Protein AF-A0A2L1S4Q4-F1 (afdb_monomer)

pLDDT: mean 89.6, std 11.22, range [55.28, 97.81]

Secondary structure (DSSP, 8-state):
--HHHHHHHHHHHHHHHHHHHHHTS-HHHHHHTT--GGGHHHHHHH---TTS--

Structure (mmCIF, N/CA/C/O backbone):
data_AF-A0A2L1S4Q4-F1
#
_entry.id   AF-A0A2L1S4Q4-F1
#
loop_
_atom_site.group_PDB
_atom_site.id
_atom_site.type_symbol
_atom_site.label_atom_id
_atom_site.label_alt_id
_atom_site.label_comp_id
_atom_site.label_asym_id
_atom_site.label_entity_id
_atom_site.label_seq_id
_atom_site.pdbx_PDB_ins_code
_atom_site.Cartn_x
_atom_site.Cartn_y
_atom_site.Cartn_z
_atom_site.occupancy
_atom_site.B_iso_or_equiv
_atom_site.auth_seq_id
_atom_site.auth_comp_id
_atom_site.auth_asym_id
_atom_site.auth_atom_id
_atom_site.pdbx_PDB_model_num
ATOM 1 N N . MET A 1 1 ? 22.909 -7.733 -21.355 1.00 64.00 1 MET A N 1
ATOM 2 C CA . MET A 1 1 ? 21.649 -7.852 -22.123 1.00 64.00 1 MET A CA 1
ATOM 3 C C . MET A 1 1 ? 20.619 -8.681 -21.337 1.00 64.00 1 MET A C 1
ATOM 5 O O . MET A 1 1 ? 20.315 -9.781 -21.742 1.00 64.00 1 MET A O 1
ATOM 9 N N . PHE A 1 2 ? 20.112 -8.179 -20.197 1.00 73.62 2 PHE A N 1
ATOM 10 C CA . PHE A 1 2 ? 18.958 -8.737 -19.438 1.00 73.62 2 PHE A CA 1
ATOM 11 C C . PHE A 1 2 ? 18.246 -7.660 -18.587 1.00 73.62 2 PHE A C 1
ATOM 13 O O . PHE A 1 2 ? 17.360 -7.959 -17.787 1.00 73.62 2 PHE A O 1
ATOM 20 N N . GLU A 1 3 ? 18.640 -6.395 -18.753 1.00 77.69 3 GLU A N 1
ATOM 21 C CA . GLU A 1 3 ? 18.215 -5.270 -17.915 1.00 77.69 3 GLU A CA 1
ATOM 22 C C . GLU A 1 3 ? 16.688 -5.098 -17.831 1.00 77.69 3 GLU A C 1
ATOM 24 O O . GLU A 1 3 ? 16.190 -4.941 -16.718 1.00 77.69 3 GLU A O 1
ATOM 29 N N . PRO A 1 4 ? 15.904 -5.235 -18.920 1.00 81.44 4 PRO A N 1
ATOM 30 C CA . PRO A 1 4 ? 14.448 -5.104 -18.829 1.00 81.44 4 PRO A CA 1
ATOM 31 C C . PRO A 1 4 ? 13.797 -6.179 -17.945 1.00 81.44 4 PRO A C 1
ATOM 33 O O . PRO A 1 4 ? 12.898 -5.890 -17.158 1.00 81.44 4 PRO A O 1
ATOM 36 N N . VAL A 1 5 ? 14.274 -7.426 -18.035 1.00 86.50 5 VAL A N 1
ATOM 37 C CA . VAL A 1 5 ? 13.745 -8.548 -17.241 1.00 86.50 5 VAL A CA 1
ATOM 38 C C . VAL A 1 5 ? 14.130 -8.384 -15.774 1.00 86.50 5 VAL A C 1
ATOM 40 O O . VAL A 1 5 ? 13.284 -8.538 -14.894 1.00 86.50 5 VAL A O 1
ATOM 43 N N . ARG A 1 6 ? 15.385 -8.005 -15.505 1.00 88.25 6 ARG A N 1
ATOM 44 C CA . ARG A 1 6 ? 15.871 -7.742 -14.146 1.00 88.25 6 ARG A CA 1
ATOM 45 C C . ARG A 1 6 ? 15.091 -6.610 -13.476 1.00 88.25 6 ARG A C 1
ATOM 47 O O . ARG A 1 6 ? 14.692 -6.767 -12.326 1.00 88.25 6 ARG A O 1
ATOM 54 N N . ARG A 1 7 ? 14.824 -5.516 -14.196 1.00 86.31 7 ARG A N 1
ATOM 55 C CA . ARG A 1 7 ? 14.025 -4.380 -13.707 1.00 86.31 7 ARG A CA 1
ATOM 56 C C . ARG A 1 7 ? 12.599 -4.794 -13.352 1.00 86.31 7 ARG A C 1
ATOM 58 O O . ARG A 1 7 ? 12.135 -4.493 -12.257 1.00 86.31 7 ARG A O 1
ATOM 65 N N . ARG A 1 8 ? 11.936 -5.571 -14.214 1.00 86.94 8 ARG A N 1
ATOM 66 C CA . ARG A 1 8 ? 10.577 -6.067 -13.944 1.00 86.94 8 ARG A CA 1
ATOM 67 C C . ARG A 1 8 ? 10.524 -7.007 -12.739 1.00 86.94 8 ARG A C 1
ATOM 69 O O . ARG A 1 8 ? 9.622 -6.894 -11.912 1.00 86.94 8 ARG A O 1
ATOM 76 N N . LEU A 1 9 ? 11.489 -7.921 -12.622 1.00 90.38 9 LEU A N 1
ATOM 77 C CA . LEU A 1 9 ? 11.593 -8.818 -11.467 1.00 90.38 9 LEU A CA 1
ATOM 78 C C . LEU A 1 9 ? 11.881 -8.046 -10.178 1.00 90.38 9 LEU A C 1
ATOM 80 O O . LEU A 1 9 ? 11.302 -8.361 -9.142 1.00 90.38 9 LEU A O 1
ATOM 84 N N . TYR A 1 10 ? 12.724 -7.016 -10.246 1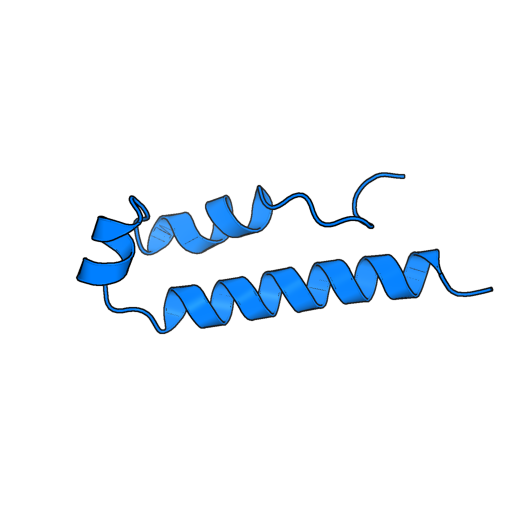.00 89.88 10 TYR A N 1
ATOM 85 C CA . TYR A 1 10 ? 12.991 -6.134 -9.117 1.00 89.88 10 TYR A CA 1
ATOM 86 C C . TYR A 1 10 ?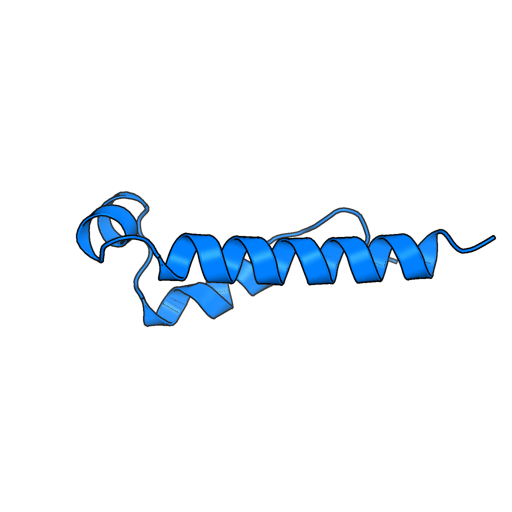 11.731 -5.380 -8.677 1.00 89.88 10 TYR A C 1
ATOM 88 O O . TYR A 1 10 ? 11.382 -5.431 -7.499 1.00 89.88 10 TYR A O 1
ATOM 96 N N . ALA A 1 11 ? 10.992 -4.771 -9.608 1.00 90.62 11 ALA A N 1
ATOM 97 C CA . ALA A 1 11 ? 9.729 -4.097 -9.307 1.00 90.62 11 ALA A CA 1
ATOM 98 C C . ALA A 1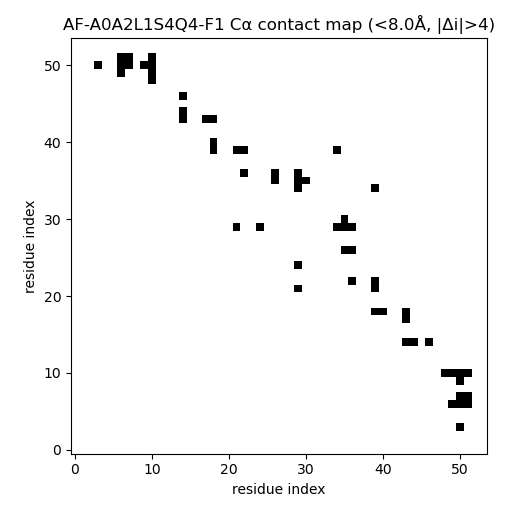 11 ? 8.700 -5.057 -8.686 1.00 90.62 11 ALA A C 1
ATOM 100 O O . ALA A 1 11 ? 8.082 -4.748 -7.665 1.00 90.62 11 ALA A O 1
ATOM 101 N N . TRP A 1 12 ? 8.564 -6.265 -9.240 1.00 91.38 12 TRP A N 1
ATOM 102 C CA . TRP A 1 12 ? 7.715 -7.307 -8.662 1.00 91.38 12 TRP A CA 1
ATOM 103 C C . TRP A 1 12 ? 8.157 -7.693 -7.244 1.00 91.38 12 TRP A C 1
ATOM 105 O O . TRP A 1 12 ? 7.326 -7.765 -6.335 1.00 91.38 12 TRP A O 1
ATOM 115 N N . HIS A 1 13 ? 9.455 -7.916 -7.032 1.00 94.19 13 HIS A N 1
ATOM 116 C CA . HIS A 1 13 ? 9.999 -8.276 -5.726 1.00 94.19 13 HIS A CA 1
ATOM 117 C C . HIS A 1 13 ? 9.734 -7.174 -4.695 1.00 94.19 13 HIS A C 1
ATOM 119 O O . HIS A 1 13 ? 9.238 -7.459 -3.605 1.00 94.19 13 HIS A O 1
ATOM 125 N N . MET A 1 14 ? 9.983 -5.916 -5.059 1.00 94.62 14 MET A N 1
ATOM 126 C CA . MET A 1 14 ? 9.754 -4.765 -4.191 1.00 94.62 14 MET A CA 1
ATOM 127 C C . MET A 1 14 ? 8.278 -4.605 -3.821 1.00 94.62 14 MET A C 1
ATOM 129 O O . MET A 1 14 ? 7.972 -4.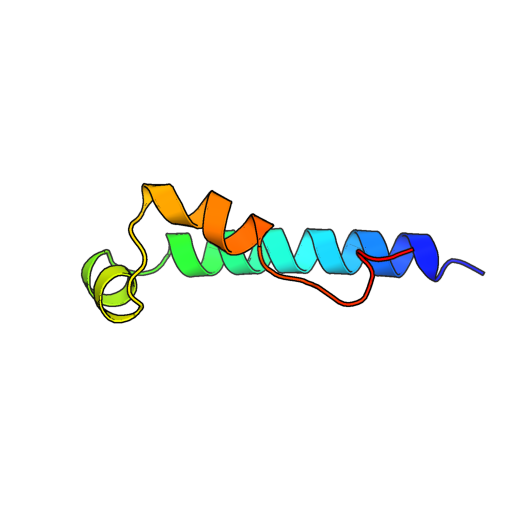424 -2.646 1.00 94.62 14 MET A O 1
ATOM 133 N N . ARG A 1 15 ? 7.345 -4.776 -4.766 1.00 94.44 15 ARG A N 1
ATOM 134 C CA . ARG A 1 15 ? 5.902 -4.759 -4.465 1.00 94.44 15 ARG A CA 1
ATOM 135 C C . ARG A 1 15 ? 5.504 -5.843 -3.465 1.00 94.44 15 ARG A C 1
ATOM 137 O O . ARG A 1 15 ? 4.798 -5.567 -2.498 1.00 94.44 15 ARG A O 1
ATOM 144 N N . ASN A 1 16 ? 5.982 -7.073 -3.658 1.00 95.56 16 ASN A N 1
ATOM 145 C CA . ASN A 1 16 ? 5.687 -8.178 -2.741 1.00 95.56 16 ASN A CA 1
ATOM 146 C C . ASN A 1 16 ? 6.299 -7.968 -1.357 1.00 95.56 16 ASN A C 1
ATOM 148 O O . ASN A 1 16 ? 5.661 -8.265 -0.346 1.00 95.56 16 ASN A O 1
ATOM 152 N N . TYR A 1 17 ? 7.521 -7.445 -1.310 1.00 96.31 17 TYR A N 1
ATOM 153 C CA . TYR A 1 17 ? 8.183 -7.096 -0.065 1.00 96.31 17 TYR A CA 1
ATOM 154 C C . TYR A 1 17 ? 7.400 -6.020 0.699 1.00 96.31 17 TYR A C 1
ATOM 156 O O . TYR A 1 17 ? 7.092 -6.219 1.874 1.00 96.31 17 TYR A O 1
ATOM 164 N N . THR A 1 18 ? 7.001 -4.935 0.029 1.00 96.00 18 THR A N 1
ATOM 165 C CA . THR A 1 18 ? 6.207 -3.857 0.634 1.00 96.00 18 THR A CA 1
ATOM 166 C C . THR A 1 18 ? 4.853 -4.358 1.125 1.00 96.00 18 THR A C 1
ATOM 168 O O . THR A 1 18 ? 4.504 -4.106 2.276 1.00 96.00 18 THR A O 1
ATOM 171 N N . ARG A 1 19 ? 4.131 -5.151 0.319 1.00 97.25 19 ARG A N 1
ATOM 172 C CA . ARG A 1 19 ? 2.867 -5.786 0.733 1.00 97.25 19 ARG A CA 1
ATOM 173 C C . ARG A 1 19 ? 3.031 -6.571 2.032 1.00 97.25 19 ARG A C 1
ATOM 175 O O . ARG A 1 19 ? 2.269 -6.374 2.972 1.00 97.25 19 ARG A O 1
ATOM 182 N N . ARG A 1 20 ? 4.035 -7.453 2.099 1.00 97.81 20 ARG A N 1
ATOM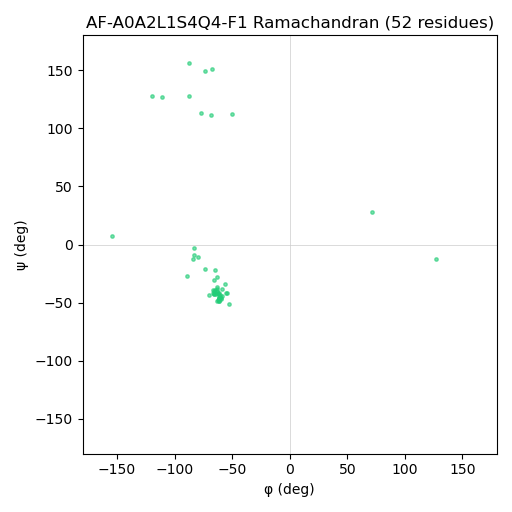 183 C CA . ARG A 1 20 ? 4.300 -8.266 3.298 1.00 97.81 20 ARG A CA 1
ATOM 184 C C . ARG A 1 20 ? 4.634 -7.395 4.502 1.00 97.81 20 ARG A C 1
ATOM 186 O O . ARG A 1 20 ? 4.156 -7.673 5.593 1.00 97.81 20 ARG A O 1
ATOM 193 N N . ARG A 1 21 ? 5.433 -6.342 4.310 1.00 97.69 21 ARG A N 1
ATOM 194 C CA . ARG A 1 21 ? 5.792 -5.401 5.377 1.00 97.69 21 ARG A CA 1
ATOM 195 C C . ARG A 1 21 ? 4.569 -4.683 5.934 1.00 97.69 21 ARG A C 1
ATOM 197 O O . ARG A 1 21 ? 4.403 -4.699 7.145 1.00 97.69 21 ARG A O 1
ATOM 204 N N . LEU A 1 22 ? 3.702 -4.147 5.076 1.00 97.31 22 LEU A N 1
ATOM 205 C CA . LEU A 1 22 ? 2.453 -3.505 5.496 1.00 97.31 22 LEU A CA 1
ATOM 206 C C . LEU A 1 22 ? 1.514 -4.498 6.195 1.00 97.31 22 LEU A C 1
ATOM 208 O O . LEU A 1 22 ? 0.971 -4.189 7.248 1.00 97.31 22 LEU A O 1
ATOM 212 N N . ALA A 1 23 ? 1.387 -5.724 5.683 1.00 96.81 23 ALA A N 1
ATOM 213 C CA . ALA A 1 23 ? 0.541 -6.752 6.293 1.00 96.81 23 ALA A CA 1
ATOM 214 C C . ALA A 1 23 ? 1.016 -7.204 7.691 1.00 96.81 23 ALA A C 1
ATOM 216 O O . ALA A 1 23 ? 0.222 -7.735 8.465 1.00 96.81 23 ALA A O 1
ATOM 217 N N . MET A 1 24 ? 2.296 -7.013 8.025 1.00 97.75 24 MET A N 1
ATOM 218 C CA . MET A 1 24 ? 2.836 -7.305 9.359 1.00 97.75 24 MET A CA 1
ATOM 219 C C . MET A 1 24 ? 2.632 -6.164 10.361 1.00 97.75 24 MET A C 1
ATOM 221 O O . MET A 1 24 ? 2.849 -6.373 11.552 1.00 97.75 24 MET A O 1
ATOM 225 N N . LEU A 1 25 ? 2.247 -4.969 9.907 1.00 97.62 25 LEU A N 1
ATOM 226 C CA . LEU A 1 25 ? 1.949 -3.861 10.807 1.00 97.62 25 LEU A CA 1
ATOM 227 C C . LEU A 1 25 ? 0.609 -4.089 11.508 1.00 97.62 25 LEU A C 1
ATOM 229 O O . LEU A 1 25 ? -0.314 -4.704 10.962 1.00 97.62 25 LEU A O 1
ATOM 233 N N . ASP A 1 26 ? 0.519 -3.576 12.730 1.00 96.81 26 ASP A N 1
ATOM 234 C CA . ASP A 1 26 ? -0.743 -3.491 13.453 1.00 96.81 26 ASP A CA 1
ATOM 235 C C . ASP A 1 26 ? -1.681 -2.479 12.778 1.00 96.81 26 ASP A C 1
ATOM 237 O O . ASP A 1 26 ? -1.223 -1.501 12.179 1.00 96.81 26 ASP A O 1
ATOM 241 N N . SER A 1 27 ? -2.992 -2.692 12.898 1.00 95.38 27 SER A N 1
ATOM 242 C CA . SER A 1 27 ? -4.013 -1.809 12.328 1.00 95.38 27 SER A CA 1
ATOM 243 C C . SER A 1 27 ? -3.878 -0.359 12.791 1.00 95.38 27 SER A C 1
ATOM 245 O O . SER A 1 27 ? -4.123 0.542 11.998 1.00 95.38 27 SER A O 1
ATOM 247 N N . ARG A 1 28 ? -3.433 -0.102 14.030 1.00 96.62 28 ARG A N 1
ATOM 248 C CA . ARG A 1 28 ? -3.191 1.268 14.504 1.00 96.62 28 ARG A CA 1
ATOM 249 C C . ARG A 1 28 ? -2.046 1.939 13.751 1.00 96.62 28 ARG A C 1
ATOM 251 O O . ARG A 1 28 ? -2.175 3.090 13.362 1.00 96.62 28 ARG A O 1
ATOM 258 N N . ILE A 1 29 ? -0.950 1.217 13.515 1.00 97.81 29 ILE A N 1
ATOM 259 C CA . ILE A 1 29 ? 0.195 1.751 12.763 1.00 97.81 29 ILE A CA 1
ATOM 260 C C . ILE A 1 29 ? -0.206 1.989 11.303 1.00 97.81 29 ILE A C 1
ATOM 262 O O . ILE A 1 29 ? 0.188 2.988 10.712 1.00 97.81 29 ILE A O 1
ATOM 266 N N . LEU A 1 30 ? -0.999 1.088 10.718 1.00 97.50 30 LEU A N 1
ATOM 267 C CA . LEU A 1 30 ? -1.556 1.287 9.379 1.00 97.50 30 LEU A CA 1
ATOM 268 C C . LEU A 1 30 ? -2.446 2.539 9.325 1.00 97.50 30 LEU A C 1
ATOM 270 O O . LEU A 1 30 ? -2.261 3.370 8.437 1.00 97.50 30 LEU A O 1
ATOM 274 N N . ALA A 1 31 ? -3.318 2.731 10.317 1.00 96.88 31 ALA A N 1
ATOM 275 C CA . ALA A 1 31 ? -4.161 3.917 10.432 1.00 96.88 31 ALA A CA 1
ATOM 276 C C . ALA A 1 31 ? -3.344 5.209 10.619 1.00 96.88 31 ALA A C 1
ATOM 278 O O . ALA A 1 31 ? -3.664 6.221 10.001 1.00 96.88 31 ALA A O 1
ATOM 279 N N . ASP A 1 32 ? -2.249 5.172 11.388 1.00 97.69 32 ASP A N 1
ATOM 280 C CA . ASP A 1 32 ? -1.324 6.306 11.539 1.00 97.69 32 ASP A CA 1
ATOM 281 C C . ASP A 1 32 ? -0.643 6.678 10.202 1.00 97.69 32 ASP A C 1
ATOM 283 O O . ASP A 1 32 ? -0.308 7.839 9.968 1.00 97.69 32 ASP A O 1
ATOM 287 N N . LEU A 1 33 ? -0.471 5.708 9.294 1.00 94.88 33 LEU A N 1
ATOM 288 C CA . LEU A 1 33 ? -0.011 5.924 7.915 1.00 94.88 33 LEU A CA 1
ATOM 289 C C . LEU A 1 33 ? -1.145 6.332 6.955 1.00 94.88 33 LEU A C 1
ATOM 291 O O . LEU A 1 33 ? -0.880 6.588 5.779 1.00 94.88 33 LEU A O 1
ATOM 295 N N . GLY A 1 34 ? -2.393 6.382 7.430 1.00 96.69 34 GLY A N 1
ATOM 296 C CA . GLY A 1 34 ? -3.579 6.660 6.621 1.00 96.69 34 GLY A CA 1
ATOM 297 C C . GLY A 1 34 ? -3.960 5.521 5.672 1.00 96.69 34 GLY A C 1
ATOM 298 O O . GLY A 1 34 ? -4.501 5.785 4.600 1.00 96.69 34 GLY A O 1
ATOM 299 N N . ILE A 1 35 ? -3.632 4.274 6.025 1.00 96.69 35 ILE A N 1
ATOM 300 C CA . ILE A 1 35 ? -3.878 3.080 5.211 1.00 96.69 35 ILE A CA 1
ATOM 301 C C . ILE A 1 35 ? -4.789 2.126 5.982 1.00 96.69 35 ILE A C 1
ATOM 303 O O . ILE A 1 35 ? -4.471 1.726 7.098 1.00 96.69 35 ILE A O 1
ATOM 307 N N . GLU A 1 36 ? -5.876 1.686 5.357 1.00 96.56 36 GLU A N 1
ATOM 308 C CA . GLU A 1 36 ? -6.681 0.572 5.862 1.00 96.56 36 GLU A CA 1
ATOM 309 C C . GLU A 1 36 ? -6.151 -0.779 5.361 1.00 96.56 36 GLU A C 1
ATOM 311 O O . GLU A 1 36 ? -5.463 -0.882 4.340 1.00 96.56 36 GLU A O 1
ATOM 316 N N . ARG A 1 37 ? -6.452 -1.858 6.093 1.00 95.75 37 ARG A N 1
ATOM 317 C CA . ARG A 1 37 ? -5.912 -3.202 5.804 1.00 95.75 37 ARG A CA 1
ATOM 318 C C . ARG A 1 37 ? -6.261 -3.693 4.395 1.00 95.75 37 ARG A C 1
ATOM 320 O O . ARG A 1 37 ? -5.434 -4.340 3.755 1.00 95.75 37 ARG A O 1
ATOM 327 N N . ASP A 1 38 ? -7.470 -3.401 3.935 1.00 96.81 38 ASP A N 1
ATOM 328 C CA . ASP A 1 38 ? -7.988 -3.734 2.604 1.00 96.81 38 ASP A CA 1
ATOM 329 C C . ASP A 1 38 ? -7.379 -2.866 1.489 1.00 96.81 38 ASP A C 1
ATOM 331 O O . ASP A 1 38 ? -7.314 -3.297 0.341 1.00 96.81 38 ASP A O 1
ATOM 335 N N . GLN A 1 39 ? -6.837 -1.693 1.825 1.00 97.56 39 GLN A N 1
ATOM 336 C CA . GLN A 1 39 ? -6.191 -0.778 0.880 1.00 97.56 39 GLN A CA 1
ATOM 337 C C . GLN A 1 39 ? -4.729 -1.128 0.579 1.00 97.56 39 GLN A C 1
ATOM 339 O O . GLN A 1 39 ? -4.131 -0.531 -0.318 1.00 97.56 39 GLN A O 1
ATOM 344 N N . ILE A 1 40 ? -4.119 -2.077 1.300 1.00 97.19 40 ILE A N 1
ATOM 345 C CA . ILE A 1 40 ? -2.699 -2.432 1.125 1.00 97.19 40 ILE A CA 1
ATOM 346 C C . ILE A 1 40 ? -2.383 -2.791 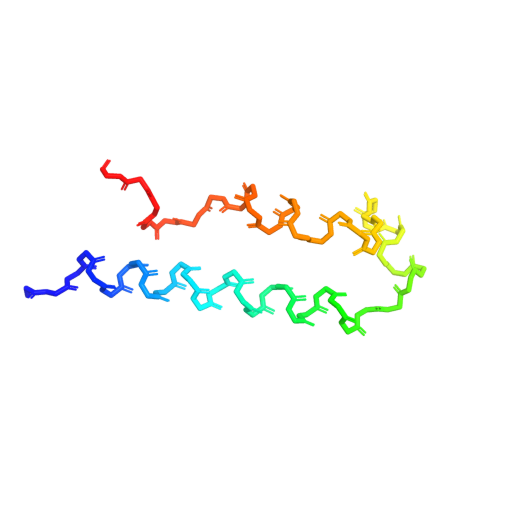-0.334 1.00 97.19 40 ILE A C 1
ATOM 348 O O . ILE A 1 40 ? -1.352 -2.367 -0.862 1.00 97.19 40 ILE A O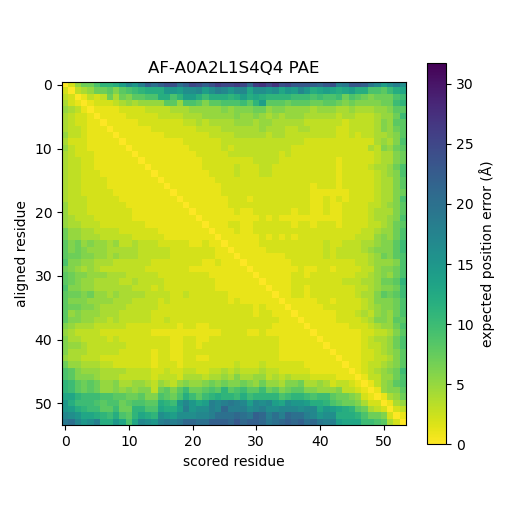 1
ATOM 352 N N . ASP A 1 41 ? -3.257 -3.549 -0.999 1.00 96.31 41 ASP A N 1
ATOM 353 C CA . ASP A 1 41 ? -3.056 -3.939 -2.396 1.00 96.31 41 ASP A CA 1
ATOM 354 C C . ASP A 1 41 ? -3.113 -2.744 -3.352 1.00 96.31 41 ASP A C 1
ATOM 356 O O . ASP A 1 41 ? -2.246 -2.616 -4.223 1.00 96.31 41 ASP A O 1
ATOM 360 N N . ASP A 1 42 ? -4.059 -1.832 -3.135 1.00 96.12 42 ASP A N 1
ATOM 361 C CA . ASP A 1 42 ? -4.208 -0.611 -3.926 1.00 96.12 42 ASP A CA 1
ATOM 362 C C . ASP A 1 42 ? -3.012 0.328 -3.749 1.00 96.12 42 ASP A C 1
ATOM 364 O O . ASP A 1 42 ? -2.493 0.882 -4.722 1.00 96.12 42 ASP A O 1
ATOM 368 N N . VAL A 1 43 ? -2.532 0.487 -2.512 1.00 95.06 43 VAL A N 1
ATOM 369 C CA . VAL A 1 43 ? -1.343 1.292 -2.208 1.00 95.06 43 VAL A CA 1
ATOM 370 C C . VAL A 1 43 ? -0.125 0.714 -2.921 1.00 95.06 43 VAL A C 1
ATOM 372 O O . VAL A 1 43 ? 0.581 1.447 -3.609 1.00 95.06 43 VAL A O 1
ATOM 375 N N . VAL A 1 44 ? 0.104 -0.599 -2.820 1.00 95.38 44 VAL A N 1
ATOM 376 C CA . VAL A 1 44 ? 1.246 -1.271 -3.461 1.00 95.38 44 VAL A CA 1
ATOM 377 C C . VAL A 1 44 ? 1.179 -1.183 -4.989 1.00 95.38 44 VAL A C 1
ATOM 379 O O . VAL A 1 44 ? 2.220 -1.030 -5.635 1.00 95.38 44 VAL A O 1
ATOM 382 N N . ALA A 1 45 ? -0.017 -1.250 -5.578 1.00 91.81 45 ALA A N 1
ATOM 383 C CA . ALA A 1 45 ? -0.212 -1.109 -7.020 1.00 91.81 45 ALA A CA 1
ATOM 384 C C . ALA A 1 45 ? 0.128 0.301 -7.534 1.00 91.81 45 ALA A C 1
ATOM 386 O O . ALA A 1 45 ? 0.606 0.439 -8.658 1.00 91.81 45 ALA A O 1
ATOM 387 N N . ARG A 1 46 ? -0.063 1.337 -6.706 1.00 90.88 46 ARG A N 1
ATOM 388 C CA . ARG A 1 46 ? 0.260 2.737 -7.034 1.00 90.88 46 ARG A CA 1
ATOM 389 C C . ARG A 1 46 ? 1.740 3.088 -6.881 1.00 90.88 46 ARG A C 1
ATOM 391 O O . ARG A 1 46 ? 2.142 4.165 -7.316 1.00 90.88 46 ARG A O 1
ATOM 398 N N . ILE A 1 47 ? 2.552 2.218 -6.275 1.00 88.88 47 ILE A N 1
ATOM 399 C CA . ILE A 1 47 ? 3.995 2.448 -6.167 1.00 88.88 47 ILE A CA 1
ATOM 400 C C . ILE A 1 47 ? 4.601 2.354 -7.569 1.00 88.88 47 ILE A C 1
ATOM 402 O O . ILE A 1 47 ? 4.668 1.269 -8.162 1.00 88.88 47 ILE A O 1
ATOM 406 N N . ASP A 1 48 ? 5.057 3.498 -8.074 1.00 84.25 48 ASP A N 1
ATOM 407 C CA . ASP A 1 48 ? 5.888 3.568 -9.267 1.00 84.25 48 ASP A CA 1
ATOM 408 C C . ASP A 1 48 ? 7.313 3.167 -8.886 1.00 84.25 48 ASP A C 1
ATOM 410 O O . ASP A 1 48 ? 7.975 3.826 -8.081 1.00 84.25 48 ASP A O 1
ATOM 414 N N . ILE A 1 49 ? 7.758 2.032 -9.414 1.00 79.81 49 ILE A N 1
ATOM 415 C CA . ILE A 1 49 ? 9.109 1.523 -9.203 1.00 79.81 49 ILE A CA 1
ATOM 416 C C . ILE A 1 49 ? 9.820 1.628 -10.536 1.00 79.81 49 ILE A C 1
ATOM 418 O O . ILE A 1 49 ? 9.335 1.118 -11.547 1.00 79.81 49 ILE A O 1
ATOM 422 N N . GLU A 1 50 ? 10.983 2.272 -10.530 1.00 68.25 50 GLU A N 1
ATOM 423 C CA . GLU A 1 50 ? 11.831 2.395 -11.708 1.00 68.25 50 GLU A CA 1
ATOM 424 C C . GLU A 1 50 ? 12.044 1.010 -12.350 1.00 68.25 50 GLU A C 1
ATOM 426 O O . GLU A 1 50 ? 12.626 0.101 -11.754 1.00 68.25 50 GLU A O 1
ATOM 431 N N . GLY A 1 51 ? 11.482 0.822 -13.550 1.00 62.72 51 GLY A N 1
ATOM 432 C CA . GLY A 1 51 ? 11.349 -0.487 -14.200 1.00 62.72 51 GLY A CA 1
ATOM 433 C C . GLY A 1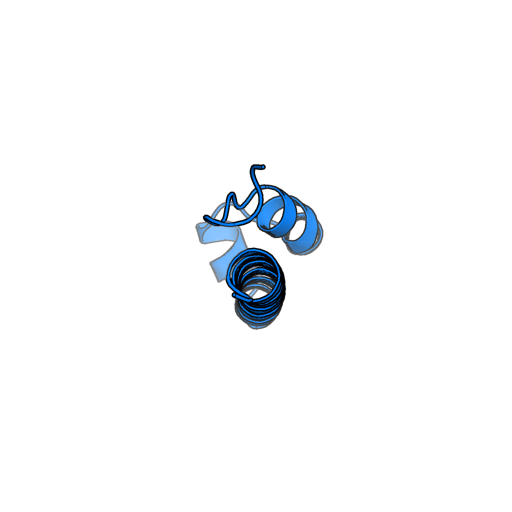 51 ? 9.933 -0.856 -14.654 1.00 62.72 51 GLY A C 1
ATOM 434 O O . GLY A 1 51 ? 9.797 -1.806 -15.425 1.00 62.72 51 GLY A O 1
ATOM 435 N N . ASP A 1 52 ? 8.907 -0.118 -14.216 1.00 62.41 52 ASP A N 1
ATOM 436 C CA . ASP A 1 52 ? 7.510 -0.329 -14.631 1.00 62.41 52 ASP A CA 1
ATOM 437 C C . ASP A 1 52 ? 7.125 0.465 -15.895 1.00 62.41 52 ASP A C 1
ATOM 439 O O . ASP A 1 52 ? 6.273 0.027 -16.672 1.00 62.41 52 ASP A O 1
ATOM 443 N N . ARG A 1 53 ? 7.791 1.600 -16.157 1.00 60.03 53 ARG A N 1
ATOM 444 C CA . ARG A 1 53 ? 7.618 2.374 -17.397 1.00 60.03 53 ARG A CA 1
ATOM 445 C C . ARG A 1 53 ? 8.559 1.870 -18.493 1.00 60.03 53 ARG A C 1
ATOM 447 O O . ARG A 1 53 ? 9.763 1.736 -18.271 1.00 60.03 53 ARG A O 1
ATOM 454 N N . LYS A 1 54 ? 7.967 1.575 -19.654 1.00 55.28 54 LYS A N 1
ATOM 455 C CA . LYS A 1 54 ? 8.669 1.342 -20.923 1.00 55.28 54 LYS A CA 1
ATOM 456 C C . LYS A 1 54 ? 9.418 2.584 -21.383 1.00 55.28 54 LYS A C 1
ATOM 458 O O . LYS A 1 54 ? 8.874 3.690 -21.174 1.00 55.28 54 LYS A O 1
#

Sequence (54 aa):
MFEPVRRRLYAWHMRNYTRRRLAMLDSRILADLGIERDQIDDVVARIDIEGDRK

Mean predicted aligned error: 4.33 Å

Nearest PDB structures (foldseek):
  5axl-assembly1_A  TM=3.521E-01  e=7.548E+00  Methanosarcina acetivorans

Radius of gyration: 13.21 Å; Cα contacts (8 Å, |Δi|>4): 30; chains: 1; bounding box: 30×16×37 Å

Solvent-accessible surface area (backbone atoms only — not comparable to full-atom values): 3269 Å² total; per-residue (Å²): 144,57,65,73,61,53,27,41,52,47,39,54,50,50,39,54,51,50,44,53,55,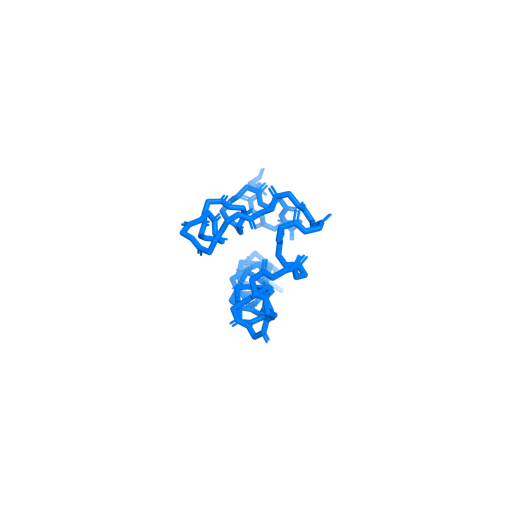60,70,70,49,53,71,66,59,32,49,76,72,73,40,54,86,85,44,44,63,61,56,43,69,68,58,85,42,87,48,75,72,131

Foldseek 3Di:
DCVLVVLVVVLVVVLVVQLVVLLPDDQVVCVVVVHGNVCSNVVSVPDDGVNPDD